Protein AF-A0A5N7W9W3-F1 (afdb_monomer_lite)

Foldseek 3Di:
DDPVVVPPDPVPPDPPPPPPVVVVVVVVVVVVVVVVVVVVVVVVVVVVVVVVVVCVVPDDPPWDWDDPVDPWIWTQDSVVRDIDTHD

Sequence (87 aa):
MEAHELATSSWGKHDAEVDVRALRRYQAILSRIASVGEVLVFVLLVGILAGAVWLFTQTNFENVIFYDGTDMTCVFNGKTGEIINVQ

Secondary structure (DSSP, 8-state):
--GGGGG--TT--------HHHHHHHHHHHHHHHHHHHHHHHHHHHHHHHHHHHHHHH--TT-EEEE-SSSSEEEEETTTTEEEEE-

pLDDT: mean 79.53, std 14.22, range [45.66, 97.19]

Radius of gyration: 34.35 Å; chains: 1; bounding box: 73×28×82 Å

Structure (mmCIF, N/CA/C/O backbone):
data_AF-A0A5N7W9W3-F1
#
_entry.id   AF-A0A5N7W9W3-F1
#
loop_
_atom_site.group_PDB
_atom_site.id
_atom_site.type_symbol
_atom_site.label_atom_id
_atom_site.label_alt_id
_atom_site.label_comp_id
_atom_site.label_asym_id
_atom_site.label_entity_id
_atom_site.label_seq_id
_atom_site.pdbx_PDB_ins_code
_atom_site.Cartn_x
_atom_site.Cartn_y
_atom_site.Cartn_z
_atom_site.occupancy
_atom_site.B_iso_or_equiv
_atom_site.auth_seq_id
_atom_site.auth_comp_id
_atom_site.auth_asym_id
_atom_site.auth_atom_id
_atom_site.pdbx_PDB_model_num
ATOM 1 N N . MET A 1 1 ? 54.774 16.537 -36.418 1.00 48.88 1 MET A N 1
ATOM 2 C CA . MET A 1 1 ? 53.461 16.531 -35.744 1.00 48.88 1 MET A CA 1
ATOM 3 C C . MET A 1 1 ? 52.434 16.211 -36.802 1.00 48.88 1 MET A C 1
ATOM 5 O O . MET A 1 1 ? 52.281 16.983 -37.741 1.00 48.88 1 MET A O 1
ATOM 9 N N . GLU A 1 2 ? 51.890 15.002 -36.742 1.00 45.66 2 GLU A N 1
ATOM 10 C CA . GLU A 1 2 ? 50.993 14.460 -37.759 1.00 45.66 2 GLU A CA 1
ATOM 11 C C . GLU A 1 2 ? 49.612 15.114 -37.644 1.00 45.66 2 GLU A C 1
ATOM 13 O O . GLU A 1 2 ? 49.125 15.375 -36.545 1.00 45.66 2 GLU A O 1
ATOM 18 N N . ALA A 1 3 ? 48.973 15.378 -38.785 1.00 54.72 3 ALA A N 1
ATOM 19 C CA . ALA A 1 3 ? 47.691 16.081 -38.894 1.00 54.72 3 ALA A CA 1
ATOM 20 C C . ALA A 1 3 ? 46.522 15.426 -38.119 1.00 54.72 3 ALA A C 1
ATOM 22 O O . ALA A 1 3 ? 45.456 16.026 -37.998 1.00 54.72 3 ALA A O 1
ATOM 23 N N . HIS A 1 4 ? 46.722 14.226 -37.567 1.00 54.25 4 HIS A N 1
ATOM 24 C CA . HIS A 1 4 ? 45.755 13.506 -36.741 1.00 54.25 4 HIS A CA 1
ATOM 25 C C . HIS A 1 4 ? 45.445 14.178 -35.395 1.00 54.25 4 HIS A C 1
ATOM 27 O O . HIS A 1 4 ? 44.336 14.009 -34.895 1.00 54.25 4 HIS A O 1
ATOM 33 N N . GLU A 1 5 ? 46.359 14.968 -34.820 1.00 55.53 5 GLU A N 1
ATOM 34 C CA . GLU A 1 5 ? 46.108 15.633 -33.527 1.00 55.53 5 GLU A CA 1
ATOM 35 C C . GLU A 1 5 ? 45.288 16.930 -33.645 1.00 55.53 5 GLU A C 1
ATOM 37 O O . GLU A 1 5 ? 44.709 17.385 -32.662 1.00 55.53 5 GLU A O 1
ATOM 42 N N . LEU A 1 6 ? 45.183 17.514 -34.845 1.00 55.47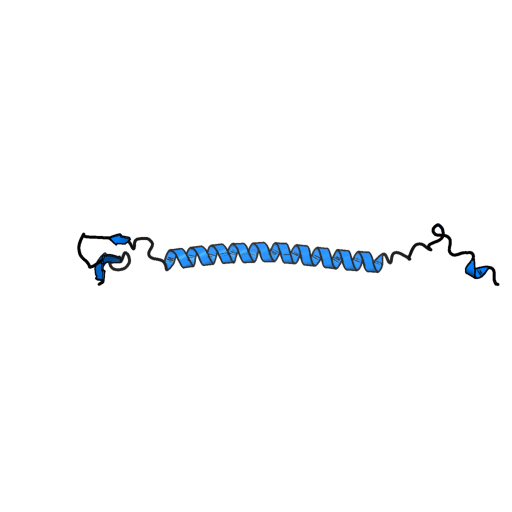 6 LEU A N 1
ATOM 43 C CA . LEU A 1 6 ? 44.497 18.795 -35.085 1.00 55.47 6 LEU A CA 1
ATOM 44 C C . LEU A 1 6 ? 43.000 18.641 -35.412 1.00 55.47 6 LEU A C 1
ATOM 46 O O . LEU A 1 6 ? 42.290 19.638 -35.535 1.00 55.47 6 LEU A O 1
ATOM 50 N N . ALA A 1 7 ? 42.509 17.407 -35.560 1.00 53.56 7 ALA A N 1
ATOM 51 C CA . ALA A 1 7 ? 41.140 17.109 -35.985 1.00 53.56 7 ALA A CA 1
ATOM 52 C C . ALA A 1 7 ? 40.172 16.792 -34.827 1.00 53.56 7 ALA A C 1
ATOM 54 O O . ALA A 1 7 ? 39.064 16.311 -35.057 1.00 53.56 7 ALA A O 1
ATOM 55 N N . THR A 1 8 ? 40.530 17.093 -33.579 1.00 57.34 8 THR A N 1
ATOM 56 C CA . THR A 1 8 ? 39.618 17.048 -32.421 1.00 57.34 8 THR A CA 1
ATOM 57 C C . THR A 1 8 ? 38.793 18.336 -32.333 1.00 57.34 8 THR A C 1
ATOM 59 O O . THR A 1 8 ? 38.803 19.057 -31.339 1.00 57.34 8 THR A O 1
ATOM 62 N N . SER A 1 9 ? 38.054 18.657 -33.400 1.00 56.31 9 SER A N 1
ATOM 63 C CA . SER A 1 9 ? 37.067 19.739 -33.352 1.00 56.31 9 SER A CA 1
ATOM 64 C C . SER A 1 9 ? 35.837 19.286 -32.556 1.00 56.31 9 SER A C 1
ATOM 66 O O . SER A 1 9 ? 35.340 18.174 -32.741 1.00 56.31 9 SER A O 1
ATOM 68 N N . SER A 1 10 ? 35.295 20.157 -31.700 1.00 57.19 10 SER A N 1
ATOM 69 C CA . SER A 1 10 ? 34.040 19.918 -30.962 1.00 57.19 10 SER A CA 1
ATOM 70 C C . SER A 1 10 ? 32.816 19.714 -31.870 1.00 57.19 10 SER A C 1
ATOM 72 O O . SER A 1 10 ? 31.765 19.290 -31.397 1.00 57.19 10 SER A O 1
ATOM 74 N N . TRP A 1 11 ? 32.968 19.997 -33.166 1.00 55.97 11 TRP A N 1
ATOM 75 C CA . TRP A 1 11 ? 31.966 19.868 -34.222 1.0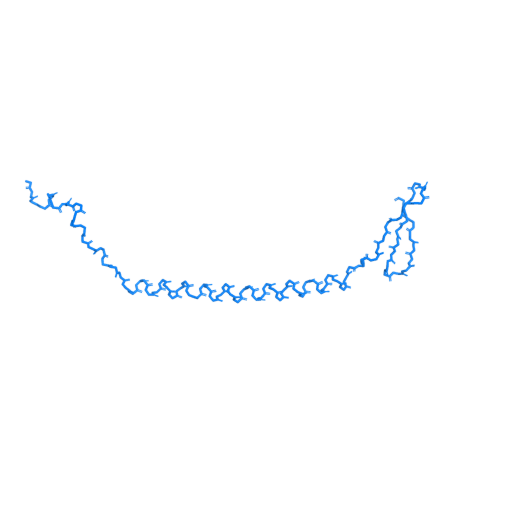0 55.97 11 TRP A CA 1
ATOM 76 C C . TRP A 1 11 ? 32.009 18.515 -34.941 1.00 55.97 11 TRP A C 1
ATOM 78 O O . TRP A 1 11 ? 31.089 18.184 -35.678 1.00 55.97 11 TRP A O 1
ATOM 88 N N . GLY A 1 12 ? 33.073 17.736 -34.729 1.00 50.47 12 GLY A N 1
ATOM 89 C CA . GLY A 1 12 ? 33.306 16.436 -35.352 1.00 50.47 12 GLY A CA 1
ATOM 90 C C . GLY A 1 12 ? 33.303 15.296 -34.344 1.00 50.47 12 GLY A C 1
ATOM 91 O O . GLY A 1 12 ? 34.066 14.343 -34.502 1.00 50.47 12 GLY A O 1
ATOM 92 N N . LYS A 1 13 ? 32.486 15.372 -33.287 1.00 54.81 13 LYS A N 1
ATOM 93 C CA . LYS A 1 13 ? 32.218 14.168 -32.501 1.00 54.81 13 LYS A CA 1
ATOM 94 C C . LYS A 1 13 ? 31.434 13.244 -33.427 1.00 54.81 13 LYS A C 1
ATOM 96 O O . LYS A 1 13 ? 30.307 13.573 -33.779 1.00 54.81 13 LYS A O 1
ATOM 101 N N . HIS A 1 14 ? 32.057 12.152 -33.879 1.00 53.53 14 HIS A N 1
ATOM 102 C CA . HIS A 1 14 ? 31.333 11.064 -34.536 1.00 53.53 14 HIS A CA 1
ATOM 103 C C . HIS A 1 14 ? 30.095 10.802 -33.681 1.00 53.53 14 HIS A C 1
ATOM 105 O O . HIS A 1 14 ? 30.254 10.626 -32.466 1.00 53.53 14 HIS A O 1
ATOM 111 N N . ASP A 1 15 ? 28.899 10.880 -34.276 1.00 58.19 15 ASP A N 1
ATOM 112 C CA . ASP A 1 15 ? 27.673 10.498 -33.584 1.00 58.19 15 ASP A CA 1
ATOM 113 C C . ASP A 1 15 ? 27.973 9.146 -32.957 1.00 58.19 15 ASP A C 1
ATOM 115 O O . ASP A 1 15 ? 28.298 8.191 -33.665 1.00 58.19 15 ASP A O 1
ATOM 119 N N . ALA A 1 16 ? 28.014 9.097 -31.623 1.00 61.94 16 ALA A N 1
ATOM 120 C CA . ALA A 1 16 ? 28.213 7.842 -30.929 1.00 61.94 16 ALA A CA 1
ATOM 121 C C . ALA A 1 16 ? 27.083 6.959 -31.434 1.00 61.94 16 ALA A C 1
ATOM 123 O O . ALA A 1 16 ? 25.933 7.306 -31.168 1.00 61.94 16 ALA A O 1
ATOM 124 N N . GLU A 1 17 ? 27.402 5.939 -32.242 1.00 59.88 17 GLU A N 1
ATOM 125 C CA . GLU A 1 17 ? 26.410 5.105 -32.913 1.00 59.88 17 GLU A CA 1
ATOM 126 C C . GLU A 1 17 ? 25.371 4.711 -31.871 1.00 59.88 17 GLU A C 1
ATOM 128 O O . GLU A 1 17 ? 25.644 3.931 -30.954 1.00 59.88 17 GLU A O 1
ATOM 133 N N . VAL A 1 18 ? 24.203 5.355 -31.935 1.00 64.75 18 VAL A N 1
ATOM 134 C CA . VAL A 1 18 ? 23.165 5.140 -30.941 1.00 64.75 18 VAL A CA 1
ATOM 135 C C . VAL A 1 18 ? 22.648 3.755 -31.245 1.00 64.75 18 VAL A C 1
ATOM 137 O O . VAL A 1 18 ? 21.897 3.562 -32.203 1.00 64.75 18 VAL A O 1
ATOM 140 N N . ASP A 1 19 ? 23.101 2.775 -30.466 1.00 75.50 19 ASP A N 1
ATOM 141 C CA . ASP A 1 19 ? 22.701 1.396 -30.663 1.00 75.50 19 ASP A CA 1
ATOM 142 C C . ASP A 1 19 ? 21.195 1.285 -30.393 1.00 75.50 19 ASP A C 1
ATOM 144 O O . ASP A 1 19 ? 20.711 1.154 -29.263 1.00 75.50 19 ASP A O 1
ATOM 148 N N . VAL A 1 20 ? 20.427 1.347 -31.478 1.00 82.56 20 VAL A N 1
ATOM 149 C CA . VAL A 1 20 ? 18.970 1.236 -31.490 1.00 82.56 20 VAL A CA 1
ATOM 150 C C . VAL A 1 20 ? 18.498 -0.072 -30.855 1.00 82.56 20 VAL A C 1
ATOM 152 O O . VAL A 1 20 ? 17.372 -0.139 -30.356 1.00 82.56 20 VAL A O 1
ATOM 155 N N . ARG A 1 21 ? 19.339 -1.119 -30.822 1.00 81.69 21 ARG A N 1
ATOM 156 C CA . ARG A 1 21 ? 19.022 -2.376 -30.133 1.00 81.69 21 ARG A CA 1
ATOM 157 C C . ARG A 1 21 ? 19.145 -2.219 -28.624 1.00 81.69 21 ARG A C 1
ATOM 159 O O . ARG A 1 21 ? 18.273 -2.715 -27.908 1.00 81.69 21 ARG A O 1
ATOM 166 N N . ALA A 1 22 ? 20.175 -1.524 -28.145 1.00 81.81 22 ALA A N 1
ATOM 167 C CA . ALA A 1 22 ? 20.333 -1.211 -26.728 1.00 81.81 22 ALA A CA 1
ATOM 168 C C . ALA A 1 22 ? 19.165 -0.349 -26.223 1.00 81.81 22 ALA A C 1
ATOM 170 O O . ALA A 1 22 ? 18.562 -0.674 -25.198 1.00 81.81 22 ALA A O 1
ATOM 171 N N . LEU A 1 23 ? 18.755 0.663 -26.997 1.00 85.50 23 LEU A N 1
ATOM 172 C CA . LEU A 1 23 ? 17.619 1.521 -26.653 1.00 85.50 23 LEU A CA 1
ATOM 173 C C . LEU A 1 23 ? 16.296 0.740 -26.569 1.00 85.50 23 LEU A C 1
ATOM 175 O O . LEU A 1 23 ? 15.568 0.868 -25.585 1.00 85.50 23 LEU A O 1
ATOM 179 N N . ARG A 1 24 ? 16.000 -0.127 -27.549 1.00 88.75 24 ARG A N 1
ATOM 180 C CA . ARG A 1 24 ? 14.788 -0.971 -27.520 1.00 88.75 24 ARG A CA 1
ATOM 181 C C . ARG A 1 24 ? 14.769 -1.923 -26.327 1.00 88.75 24 ARG A C 1
ATOM 183 O O . ARG A 1 24 ? 13.722 -2.117 -25.717 1.00 88.75 24 ARG A O 1
ATOM 190 N N . ARG A 1 25 ? 15.915 -2.521 -25.982 1.00 88.94 25 ARG A N 1
ATOM 191 C CA . ARG A 1 25 ? 16.028 -3.399 -24.804 1.00 88.94 25 ARG A CA 1
ATOM 192 C C . ARG A 1 25 ? 15.766 -2.627 -23.518 1.00 88.94 25 ARG A C 1
ATOM 194 O O . ARG A 1 25 ? 15.030 -3.112 -22.665 1.00 88.94 25 ARG A O 1
ATOM 201 N N . TYR A 1 26 ? 16.315 -1.423 -23.405 1.00 88.50 26 TYR A N 1
ATOM 202 C CA . TYR A 1 26 ? 16.103 -0.566 -22.246 1.00 88.50 26 TYR A CA 1
ATOM 203 C C . TYR A 1 26 ? 14.634 -0.145 -22.098 1.00 88.50 26 TYR A C 1
ATOM 205 O O . TYR A 1 26 ? 14.055 -0.294 -21.025 1.00 88.50 26 TYR A O 1
ATOM 213 N N . GLN A 1 27 ? 13.988 0.271 -23.189 1.00 89.94 27 GLN A N 1
ATOM 214 C CA . GLN A 1 27 ? 12.554 0.582 -23.197 1.00 89.94 27 GLN A CA 1
ATOM 215 C C . GLN A 1 27 ? 11.693 -0.632 -22.819 1.00 89.94 27 GLN A C 1
ATOM 217 O O . GLN A 1 27 ? 10.749 -0.500 -22.042 1.00 89.94 27 GLN A O 1
ATOM 222 N N . ALA A 1 28 ? 12.041 -1.830 -23.300 1.00 90.44 28 ALA A N 1
ATOM 223 C CA . ALA A 1 28 ? 11.347 -3.056 -22.916 1.00 90.44 28 ALA A CA 1
ATOM 224 C C . ALA A 1 28 ? 11.483 -3.345 -21.410 1.00 90.44 28 ALA A C 1
ATOM 226 O O . ALA A 1 28 ? 10.504 -3.724 -20.770 1.00 90.44 28 ALA A O 1
ATOM 227 N N . ILE A 1 29 ? 12.661 -3.122 -20.820 1.00 92.19 29 ILE A N 1
ATOM 228 C CA . ILE A 1 29 ? 12.869 -3.264 -19.371 1.00 92.19 29 ILE A CA 1
ATOM 229 C C . ILE A 1 29 ? 12.011 -2.255 -18.604 1.00 92.19 29 ILE A C 1
ATOM 231 O O . ILE A 1 29 ? 11.282 -2.653 -17.699 1.00 92.19 29 ILE A O 1
ATOM 235 N N . LEU A 1 30 ? 12.033 -0.979 -19.000 1.00 91.25 30 LEU A N 1
ATOM 236 C CA . LEU A 1 30 ? 11.219 0.060 -18.366 1.00 91.25 30 LEU A CA 1
ATOM 237 C C . LEU A 1 30 ? 9.725 -0.268 -18.424 1.00 91.25 30 LEU A C 1
ATOM 239 O O . LEU A 1 30 ? 9.038 -0.154 -17.414 1.00 91.25 30 LEU A O 1
ATOM 243 N N . SER A 1 31 ? 9.235 -0.749 -19.569 1.00 91.69 31 SER A N 1
ATOM 244 C CA . SER A 1 31 ? 7.828 -1.140 -19.715 1.00 91.69 31 SER A CA 1
ATOM 245 C C . SER A 1 31 ? 7.430 -2.286 -18.778 1.00 91.69 31 SER A C 1
ATOM 247 O O . SER A 1 31 ? 6.333 -2.283 -18.227 1.00 91.69 31 SER A O 1
ATOM 249 N N . ARG A 1 32 ? 8.337 -3.244 -18.538 1.00 92.25 32 ARG A N 1
ATOM 250 C CA . ARG A 1 32 ? 8.106 -4.354 -17.603 1.00 92.25 32 ARG A CA 1
ATOM 251 C C . ARG A 1 32 ? 8.144 -3.896 -16.150 1.00 92.25 32 ARG A C 1
ATOM 253 O O . ARG A 1 32 ? 7.368 -4.385 -15.344 1.00 92.25 32 ARG A O 1
ATOM 260 N N . ILE A 1 33 ? 9.036 -2.970 -15.804 1.00 91.75 33 ILE A N 1
ATOM 261 C CA . ILE A 1 33 ? 9.081 -2.397 -14.452 1.00 91.75 33 ILE A CA 1
ATOM 262 C C . ILE A 1 33 ? 7.796 -1.611 -14.179 1.00 91.75 33 ILE A C 1
ATOM 264 O O . ILE A 1 33 ? 7.225 -1.744 -13.101 1.00 91.75 33 ILE A O 1
ATOM 268 N N . ALA A 1 34 ? 7.315 -0.847 -15.162 1.00 91.44 34 ALA A N 1
ATOM 269 C CA . ALA A 1 34 ? 6.061 -0.113 -15.051 1.00 91.44 34 ALA A CA 1
ATOM 270 C C . ALA A 1 34 ? 4.870 -1.054 -14.805 1.00 91.44 34 ALA A C 1
ATOM 272 O O . ALA A 1 34 ? 4.123 -0.844 -13.853 1.00 91.44 34 ALA A O 1
ATOM 273 N N . SER A 1 35 ? 4.743 -2.138 -15.579 1.00 91.81 35 SER A N 1
ATOM 274 C CA . SER A 1 35 ? 3.650 -3.099 -15.386 1.00 91.81 35 SER A CA 1
ATOM 275 C C . SER A 1 35 ? 3.742 -3.857 -14.058 1.00 91.81 35 SER A C 1
ATOM 277 O O . SER A 1 35 ? 2.725 -4.088 -13.408 1.00 91.81 35 SER A O 1
ATOM 279 N N . VAL A 1 36 ? 4.950 -4.199 -13.598 1.00 93.50 36 VAL A N 1
ATOM 280 C CA . VAL A 1 36 ? 5.152 -4.762 -12.252 1.00 93.50 36 VAL A CA 1
ATOM 281 C C . VAL A 1 36 ? 4.730 -3.761 -11.176 1.00 93.50 36 VAL A C 1
ATOM 283 O O . VAL A 1 36 ? 4.082 -4.152 -10.208 1.00 93.50 36 VAL A O 1
ATOM 286 N N . GLY A 1 37 ? 5.050 -2.477 -11.351 1.00 89.44 37 GLY A N 1
ATOM 287 C CA . GLY A 1 37 ? 4.621 -1.405 -10.455 1.00 89.44 37 GLY A CA 1
ATOM 288 C C . GLY A 1 37 ? 3.100 -1.299 -10.358 1.00 89.44 37 GLY A C 1
ATOM 289 O O . GLY A 1 37 ? 2.565 -1.259 -9.253 1.00 89.44 37 GLY A O 1
ATOM 290 N N . GLU A 1 38 ? 2.395 -1.334 -11.489 1.00 93.19 38 GLU A N 1
ATOM 291 C CA . GLU A 1 38 ? 0.926 -1.327 -11.517 1.00 93.19 38 GLU A CA 1
ATOM 292 C C . GLU A 1 38 ? 0.337 -2.520 -10.757 1.00 93.19 38 GLU A C 1
ATOM 294 O O . GLU A 1 38 ? -0.529 -2.347 -9.898 1.00 93.19 38 GLU A O 1
ATOM 299 N N . VAL A 1 39 ? 0.847 -3.729 -11.005 1.00 94.94 39 VAL A N 1
ATOM 300 C CA . VAL A 1 39 ? 0.394 -4.938 -10.300 1.00 94.94 39 VAL A CA 1
ATOM 301 C C . VAL A 1 39 ? 0.654 -4.832 -8.796 1.00 94.94 39 VAL A C 1
ATOM 303 O O . VAL A 1 39 ? -0.223 -5.162 -7.998 1.00 94.94 39 VAL A O 1
ATOM 306 N N . LEU A 1 40 ? 1.827 -4.335 -8.393 1.00 95.38 40 LEU A N 1
ATOM 307 C CA . LEU A 1 40 ? 2.168 -4.147 -6.982 1.00 95.38 40 LEU A CA 1
ATOM 308 C C . LEU A 1 40 ? 1.207 -3.190 -6.276 1.00 95.38 40 LEU A C 1
ATOM 310 O O . LEU A 1 40 ? 0.843 -3.457 -5.134 1.00 95.38 40 LEU A O 1
ATOM 314 N N . VAL A 1 41 ? 0.759 -2.121 -6.941 1.00 95.62 41 VAL A N 1
ATOM 315 C CA . VAL A 1 41 ? -0.226 -1.184 -6.376 1.00 95.62 41 VAL A CA 1
ATOM 316 C C . VAL A 1 41 ? -1.544 -1.894 -6.078 1.00 95.62 41 VAL A C 1
ATOM 318 O O . VAL A 1 41 ? -2.084 -1.735 -4.983 1.00 95.62 41 VAL A O 1
ATOM 321 N N . PHE A 1 42 ? -2.041 -2.720 -7.001 1.00 95.62 42 PHE A N 1
ATOM 322 C CA . PHE A 1 42 ? -3.269 -3.484 -6.767 1.00 95.62 42 PHE A CA 1
ATOM 323 C C . PHE A 1 42 ? -3.116 -4.483 -5.620 1.00 95.62 42 PHE A C 1
ATOM 325 O O . PHE A 1 42 ? -4.000 -4.581 -4.769 1.00 95.62 42 PHE A O 1
ATOM 332 N N . VAL A 1 43 ? -1.983 -5.186 -5.551 1.00 96.31 43 VAL A N 1
ATOM 333 C CA . VAL A 1 43 ? -1.693 -6.121 -4.455 1.00 96.31 43 VAL A CA 1
ATOM 334 C C . VAL A 1 43 ? -1.640 -5.393 -3.109 1.00 96.31 43 VAL A C 1
ATOM 336 O O . VAL A 1 43 ? -2.252 -5.849 -2.143 1.00 96.31 43 VAL A O 1
ATOM 339 N N . LEU A 1 44 ? -0.966 -4.241 -3.044 1.00 96.62 44 LEU A N 1
ATOM 340 C CA . LEU A 1 44 ? -0.903 -3.408 -1.840 1.00 96.62 44 LEU A CA 1
ATOM 341 C C . LEU A 1 44 ? -2.287 -2.931 -1.410 1.00 96.62 44 LEU A C 1
ATOM 343 O O . LEU A 1 44 ? -2.617 -3.011 -0.231 1.00 96.62 44 LEU A O 1
ATOM 347 N N . LEU A 1 45 ? -3.109 -2.477 -2.355 1.00 97.19 45 LEU A N 1
ATOM 348 C CA . LEU A 1 45 ? -4.459 -2.002 -2.073 1.00 97.19 45 LEU A CA 1
ATOM 349 C C . LEU A 1 45 ? -5.332 -3.115 -1.484 1.00 97.19 45 LEU A C 1
ATOM 351 O O . LEU A 1 45 ? -5.977 -2.910 -0.458 1.00 97.19 45 LEU A O 1
ATOM 355 N N . VAL A 1 46 ? -5.301 -4.312 -2.076 1.00 97.06 46 VAL A N 1
ATOM 356 C CA . VAL A 1 46 ? -6.013 -5.481 -1.535 1.00 97.06 46 VAL A CA 1
ATOM 357 C C . VAL A 1 46 ? -5.490 -5.845 -0.142 1.00 97.06 46 VAL A C 1
ATOM 359 O O . VAL A 1 46 ? -6.286 -6.112 0.757 1.00 97.06 46 VAL A O 1
ATOM 362 N N . GLY A 1 47 ? -4.172 -5.798 0.068 1.00 97.06 47 GLY A N 1
ATOM 363 C CA . GLY A 1 47 ? -3.554 -6.045 1.371 1.00 97.06 47 GLY A CA 1
ATOM 364 C C . GLY A 1 47 ? -3.993 -5.045 2.444 1.00 97.06 47 GLY A C 1
ATOM 365 O O . GLY A 1 47 ? -4.330 -5.451 3.554 1.00 97.06 47 GLY A O 1
ATOM 366 N N . ILE A 1 48 ? -4.057 -3.753 2.109 1.00 96.94 48 ILE A N 1
ATOM 367 C CA . ILE A 1 48 ? -4.535 -2.697 3.013 1.00 96.94 48 ILE A CA 1
ATOM 368 C C . ILE A 1 48 ? -6.001 -2.929 3.378 1.00 96.94 48 ILE A C 1
ATOM 370 O O . ILE A 1 48 ? -6.350 -2.854 4.554 1.00 96.94 48 ILE A O 1
ATOM 374 N N . LEU A 1 49 ? -6.856 -3.247 2.402 1.00 96.56 49 LEU A N 1
ATOM 375 C CA . LEU A 1 49 ? -8.272 -3.520 2.656 1.00 96.56 49 LEU A CA 1
ATOM 376 C C . LEU A 1 49 ? -8.461 -4.742 3.561 1.00 96.56 49 LEU A C 1
ATOM 378 O O . LEU A 1 49 ? -9.210 -4.675 4.533 1.00 96.56 49 LEU A O 1
ATOM 382 N N . ALA A 1 50 ? -7.750 -5.838 3.286 1.00 94.56 50 ALA A N 1
ATOM 383 C CA . ALA A 1 50 ? -7.794 -7.034 4.122 1.00 94.56 50 ALA A CA 1
ATOM 384 C C . ALA A 1 50 ? -7.283 -6.755 5.546 1.00 94.56 50 ALA A C 1
ATOM 386 O O . ALA A 1 50 ? -7.905 -7.177 6.519 1.00 94.56 50 ALA A O 1
ATOM 387 N N . GLY A 1 51 ? -6.190 -5.996 5.674 1.00 95.06 51 GLY A N 1
ATOM 388 C CA . GLY A 1 51 ? -5.648 -5.567 6.961 1.00 95.06 51 GLY A CA 1
ATOM 389 C C . GLY A 1 51 ? -6.612 -4.673 7.741 1.00 95.06 51 GLY A C 1
ATOM 390 O O . GLY A 1 51 ? -6.772 -4.858 8.944 1.00 95.06 51 GLY A O 1
ATOM 391 N N . ALA A 1 52 ? -7.308 -3.757 7.064 1.00 91.81 52 ALA A N 1
ATOM 392 C CA . ALA A 1 52 ? -8.331 -2.918 7.679 1.00 91.81 52 ALA A CA 1
ATOM 393 C C . ALA A 1 52 ? -9.498 -3.761 8.206 1.00 91.81 52 ALA A C 1
ATOM 395 O O . ALA A 1 52 ? -9.860 -3.621 9.370 1.00 91.81 52 ALA A O 1
ATOM 396 N N . VAL A 1 53 ? -10.041 -4.677 7.395 1.00 91.19 53 VAL A N 1
ATOM 397 C CA . VAL A 1 53 ? -11.115 -5.595 7.822 1.00 91.19 53 VAL A CA 1
ATOM 398 C C . VAL A 1 53 ? -10.672 -6.430 9.021 1.00 91.19 53 VAL A C 1
ATOM 400 O O . VAL A 1 53 ? -11.397 -6.522 10.009 1.00 91.19 53 VAL A O 1
ATOM 403 N N . TRP A 1 54 ? -9.465 -6.995 8.967 1.00 91.56 54 TRP A N 1
ATOM 404 C CA . TRP A 1 54 ? -8.898 -7.745 10.082 1.00 91.56 54 TRP A CA 1
ATOM 405 C C . TRP A 1 54 ? -8.839 -6.903 11.358 1.00 91.56 54 TRP A C 1
ATOM 407 O O . TRP A 1 54 ? -9.312 -7.341 12.408 1.00 91.56 54 TRP A O 1
ATOM 417 N N . LEU A 1 55 ? -8.317 -5.678 11.261 1.00 88.19 55 LEU A N 1
ATOM 418 C CA . LEU A 1 55 ? -8.219 -4.762 12.389 1.00 88.19 55 LEU A CA 1
ATOM 419 C C . LEU A 1 55 ? -9.608 -4.465 12.956 1.00 88.19 55 LEU A C 1
ATOM 421 O O . LEU A 1 55 ? -9.814 -4.693 14.141 1.00 88.19 55 LEU A O 1
ATOM 425 N N . PHE A 1 56 ? -10.583 -4.125 12.107 1.00 84.06 56 PHE A N 1
ATOM 426 C CA . PHE A 1 56 ? -11.971 -3.901 12.519 1.00 84.06 56 PHE A CA 1
ATOM 427 C C . PHE A 1 56 ? -12.581 -5.076 13.293 1.00 84.06 56 PHE A C 1
ATOM 429 O O . PHE A 1 56 ? -13.329 -4.851 14.238 1.00 84.06 56 PHE A O 1
ATOM 436 N N . THR A 1 57 ? -12.268 -6.320 12.919 1.00 82.06 57 THR A N 1
ATOM 437 C CA . THR A 1 57 ? -12.795 -7.506 13.618 1.00 82.06 57 THR A CA 1
ATOM 438 C C . THR A 1 57 ? -12.096 -7.819 14.942 1.00 82.06 57 THR A C 1
ATOM 440 O O . THR A 1 57 ? -12.678 -8.489 15.791 1.00 82.06 57 THR A O 1
ATOM 443 N N . GLN A 1 58 ? -10.851 -7.374 15.126 1.00 77.69 58 GLN A N 1
ATOM 444 C CA . GLN A 1 58 ? -10.045 -7.705 16.307 1.00 77.69 58 GLN A CA 1
ATOM 445 C C . GLN A 1 58 ? -10.029 -6.584 17.352 1.00 77.69 58 GLN A C 1
ATOM 447 O O . GLN A 1 58 ? -9.880 -6.855 18.546 1.00 77.69 58 GLN A O 1
ATOM 452 N N . THR A 1 59 ? -10.172 -5.326 16.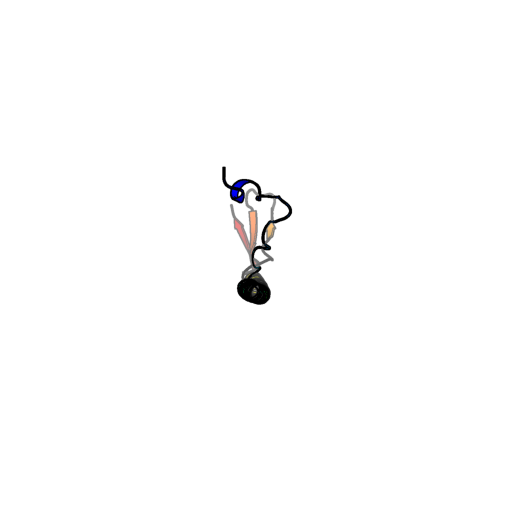935 1.00 76.69 59 THR A N 1
ATOM 453 C CA . THR A 1 59 ? -10.143 -4.180 17.845 1.00 76.69 59 THR A CA 1
ATOM 454 C C . THR A 1 59 ? -11.528 -3.878 18.404 1.00 76.69 59 THR A C 1
ATOM 456 O O . THR A 1 59 ? -12.466 -3.617 17.657 1.00 76.69 59 THR A O 1
ATOM 459 N N . ASN A 1 60 ? -11.642 -3.842 19.734 1.00 70.69 60 ASN A N 1
ATOM 460 C CA . ASN A 1 60 ? -12.848 -3.378 20.421 1.00 70.69 60 ASN A CA 1
ATOM 461 C C . ASN A 1 60 ? -12.799 -1.850 20.532 1.00 70.69 60 ASN A C 1
ATOM 463 O O . ASN A 1 60 ? -12.180 -1.312 21.448 1.00 70.69 60 ASN A O 1
ATOM 467 N N . PHE A 1 61 ? -13.430 -1.158 19.583 1.00 72.62 61 PHE A N 1
ATOM 468 C CA . PHE A 1 61 ? -13.480 0.312 19.553 1.00 72.62 61 PHE A CA 1
ATOM 469 C C . PHE A 1 61 ? -14.330 0.923 20.672 1.00 72.62 61 PHE A C 1
ATOM 471 O O . PHE A 1 61 ? -14.252 2.123 20.911 1.00 72.62 61 PHE A O 1
ATOM 478 N N . GLU A 1 62 ? -15.136 0.110 21.351 1.00 69.38 62 GLU A N 1
ATOM 479 C CA . GLU A 1 62 ? -16.023 0.547 22.429 1.00 69.38 62 GLU A CA 1
ATOM 480 C C . GLU A 1 62 ? -15.326 0.658 23.789 1.00 69.38 62 GLU A C 1
ATOM 482 O O . GLU A 1 62 ? -15.949 1.099 24.748 1.00 69.38 62 GLU A O 1
ATOM 487 N N . ASN A 1 63 ? -14.048 0.282 23.906 1.00 78.12 63 ASN A N 1
ATOM 488 C CA . ASN A 1 63 ? -13.340 0.422 25.175 1.00 78.12 63 ASN A CA 1
ATOM 489 C C . ASN A 1 63 ? -13.135 1.903 25.517 1.00 78.12 63 ASN A C 1
ATOM 491 O O 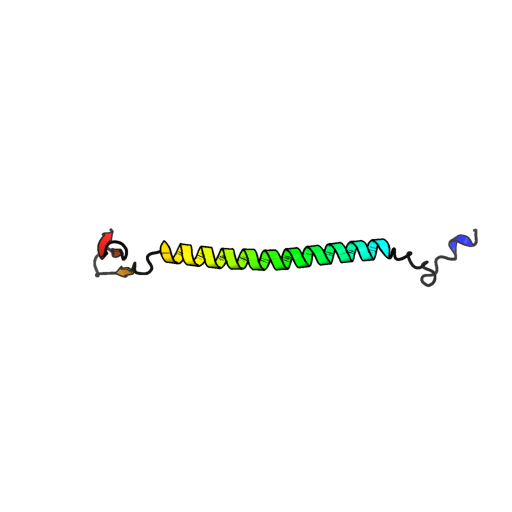. ASN A 1 63 ? -12.469 2.635 24.785 1.00 78.12 63 ASN A O 1
ATOM 495 N N . VAL A 1 64 ? -13.671 2.327 26.663 1.00 77.44 64 VAL A N 1
ATOM 496 C CA . VAL A 1 64 ? -13.586 3.705 27.161 1.00 77.44 64 VAL A CA 1
ATOM 497 C C . VAL A 1 64 ? -13.012 3.700 28.575 1.00 77.44 64 VAL A C 1
ATOM 499 O O . VAL A 1 64 ? -13.364 2.852 29.399 1.00 77.44 64 VAL A O 1
ATOM 502 N N . ILE A 1 65 ? -12.112 4.650 28.839 1.00 80.50 65 ILE A N 1
ATOM 503 C CA . ILE A 1 65 ? -11.541 4.903 30.163 1.00 80.50 65 ILE A CA 1
ATOM 504 C C . ILE A 1 65 ? -12.357 6.017 30.812 1.00 80.50 65 ILE A C 1
ATOM 506 O O . ILE A 1 65 ? -12.441 7.124 30.278 1.00 80.50 65 ILE A O 1
ATOM 510 N N . PHE A 1 66 ? -12.947 5.721 31.963 1.00 80.44 66 PHE A N 1
ATOM 511 C CA . PHE A 1 66 ? -13.739 6.655 32.749 1.00 80.44 66 PHE A CA 1
ATOM 512 C C . PHE A 1 66 ? -12.990 7.034 34.024 1.00 80.44 66 PHE A C 1
ATOM 514 O O . PHE A 1 66 ? -12.442 6.178 34.723 1.00 80.44 66 PHE A O 1
ATOM 521 N N . TYR A 1 67 ? -12.996 8.329 34.331 1.00 78.12 67 TYR A N 1
ATOM 522 C CA . TYR A 1 67 ? -12.515 8.850 35.603 1.00 78.12 67 TYR A CA 1
ATOM 523 C C . TYR A 1 67 ? -13.711 9.126 36.519 1.00 78.12 67 TYR A C 1
ATOM 525 O O . TYR A 1 67 ? -14.553 9.961 36.193 1.00 78.12 67 TYR A O 1
ATOM 533 N N . ASP A 1 68 ? -13.774 8.423 37.649 1.00 78.62 68 ASP A N 1
ATOM 534 C CA . ASP A 1 68 ? -14.866 8.490 38.639 1.00 78.62 68 ASP A CA 1
ATOM 535 C C . ASP A 1 68 ? -14.511 9.374 39.858 1.00 78.62 68 ASP A C 1
ATOM 537 O O . ASP A 1 68 ? -15.127 9.323 40.916 1.00 78.62 68 ASP A O 1
ATOM 541 N N . GLY A 1 69 ? -13.456 10.190 39.773 1.00 77.75 69 GLY A N 1
ATOM 542 C CA . GLY A 1 69 ? -13.044 11.029 40.908 1.00 77.75 69 GLY A CA 1
ATOM 543 C C . GLY A 1 69 ? -12.365 10.273 42.057 1.00 77.75 69 GLY A C 1
ATOM 544 O O . GLY A 1 69 ? -12.042 10.890 43.070 1.00 77.75 69 GLY A O 1
ATOM 545 N N . THR A 1 70 ? -12.121 8.971 41.901 1.00 80.12 70 THR A N 1
ATOM 546 C CA . THR A 1 70 ? -11.271 8.162 42.786 1.00 80.12 70 THR A CA 1
ATOM 547 C C . THR A 1 70 ? -9.863 8.010 42.211 1.00 80.12 70 THR A C 1
ATOM 549 O O . THR A 1 70 ? -9.668 8.199 41.013 1.00 80.12 70 THR A O 1
ATOM 552 N N . ASP A 1 71 ? -8.903 7.570 43.029 1.00 79.50 71 ASP A N 1
ATOM 553 C CA . ASP A 1 71 ? -7.541 7.235 42.570 1.00 79.50 71 ASP A CA 1
ATOM 554 C C . ASP A 1 71 ? -7.498 6.028 41.604 1.00 79.50 71 ASP A C 1
ATOM 556 O O . ASP A 1 71 ? -6.460 5.743 41.019 1.00 79.50 71 ASP A O 1
ATOM 560 N N . MET A 1 72 ? -8.621 5.321 41.424 1.00 77.31 72 MET A N 1
ATOM 561 C CA . MET A 1 72 ? -8.781 4.194 40.501 1.00 77.31 72 MET A CA 1
ATOM 562 C C . MET A 1 72 ? -9.402 4.668 39.180 1.00 77.31 72 MET A C 1
ATOM 564 O O . MET A 1 72 ? -10.270 5.545 39.168 1.00 77.31 72 MET A O 1
ATOM 568 N N . THR A 1 73 ? -9.024 4.035 38.069 1.00 81.06 73 THR A N 1
ATOM 569 C CA . THR A 1 73 ? -9.664 4.254 36.762 1.00 81.06 73 THR A CA 1
ATOM 570 C C . THR A 1 73 ? -10.598 3.102 36.414 1.00 81.06 73 THR A C 1
ATOM 572 O O . THR A 1 73 ? -10.290 1.933 36.649 1.00 81.06 73 THR A O 1
ATOM 575 N N . CYS A 1 74 ? -11.755 3.424 35.840 1.00 83.69 74 CYS A N 1
ATOM 576 C CA . CYS A 1 74 ? -12.712 2.427 35.378 1.00 83.69 74 CYS A CA 1
ATOM 577 C C . CYS A 1 74 ? -12.508 2.214 33.879 1.00 83.69 74 CYS A C 1
ATOM 579 O O . CYS A 1 74 ? -12.597 3.159 33.095 1.00 83.69 74 CYS A O 1
ATOM 581 N N . VAL A 1 75 ? -12.256 0.976 33.464 1.00 85.56 75 VAL A N 1
ATOM 582 C CA . VAL A 1 75 ? -12.157 0.611 32.048 1.00 85.56 75 VAL A CA 1
ATOM 583 C C . VAL A 1 75 ? -13.386 -0.201 31.678 1.00 85.56 75 VAL A C 1
ATOM 585 O O . VAL A 1 75 ? -13.605 -1.288 32.211 1.00 85.56 75 VAL A O 1
ATOM 588 N N . PHE A 1 76 ? -14.190 0.318 30.752 1.00 83.69 76 PHE A N 1
ATOM 589 C CA . PHE A 1 76 ? -15.242 -0.476 30.127 1.00 83.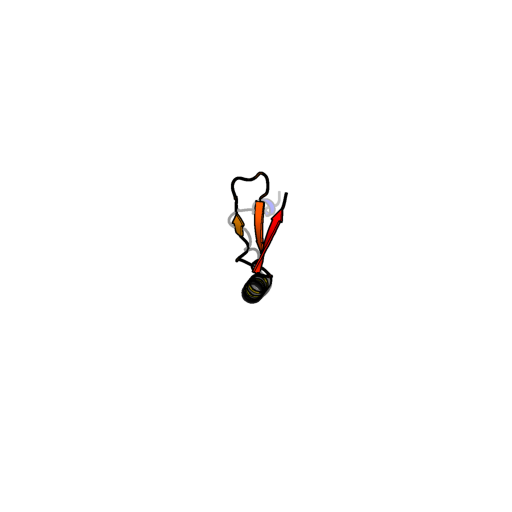69 76 PHE A CA 1
ATOM 590 C C . PHE A 1 76 ? -14.631 -1.366 29.051 1.00 83.69 76 PHE A C 1
ATOM 592 O O . PHE A 1 76 ? -13.924 -0.886 28.162 1.00 83.69 76 PHE A O 1
ATOM 599 N N . ASN A 1 77 ? -14.901 -2.666 29.141 1.00 81.88 77 ASN A N 1
ATOM 600 C 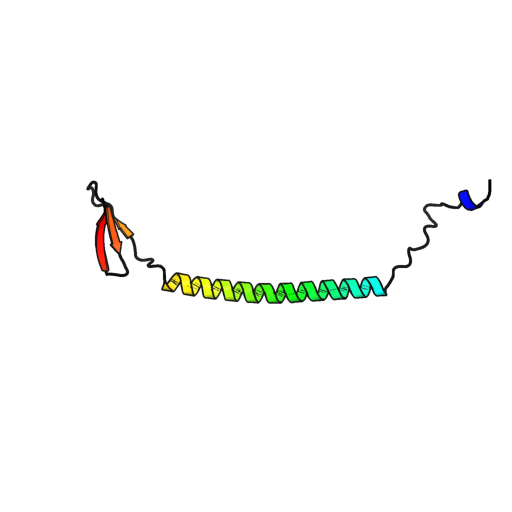CA . ASN A 1 77 ? -14.506 -3.636 28.136 1.00 81.88 77 ASN A CA 1
ATOM 601 C C . ASN A 1 77 ? -15.706 -3.962 27.240 1.00 81.88 77 ASN A C 1
ATOM 603 O O . ASN A 1 77 ? -16.552 -4.780 27.600 1.00 81.88 77 ASN A O 1
ATOM 607 N N . GLY A 1 78 ? -15.751 -3.373 26.044 1.00 75.25 78 GLY A N 1
ATOM 608 C CA . GLY A 1 78 ? -16.821 -3.587 25.063 1.00 75.25 78 GLY A CA 1
ATOM 609 C C . GLY A 1 78 ? -16.946 -5.034 24.575 1.00 75.25 78 GLY A C 1
ATOM 610 O O . GLY A 1 78 ? -17.973 -5.418 24.030 1.00 75.25 78 GLY A O 1
ATOM 611 N N . LYS A 1 79 ? -15.936 -5.881 24.820 1.00 81.19 79 LYS A N 1
ATOM 612 C CA . LYS A 1 79 ? -15.991 -7.308 24.479 1.00 81.19 79 LYS A CA 1
ATOM 613 C C . LYS A 1 79 ? -16.777 -8.139 25.493 1.00 81.19 79 LYS A C 1
ATOM 615 O O . LYS A 1 79 ? -17.410 -9.119 25.111 1.00 81.19 79 LYS A O 1
ATOM 620 N N . THR A 1 80 ? -16.677 -7.802 26.779 1.00 82.19 80 THR A N 1
ATOM 621 C CA . THR A 1 80 ? -17.336 -8.540 27.874 1.00 82.19 80 THR A CA 1
ATOM 622 C C . THR A 1 80 ? -18.569 -7.817 28.408 1.00 82.19 80 THR A C 1
ATOM 624 O O . THR A 1 80 ? -19.388 -8.438 29.074 1.00 82.19 80 THR A O 1
ATOM 627 N N . GLY A 1 81 ? -18.724 -6.524 28.105 1.00 81.06 81 GLY A N 1
ATOM 628 C CA . GLY A 1 81 ? -19.768 -5.672 28.672 1.00 81.06 81 GLY A CA 1
ATOM 629 C C . GLY A 1 81 ? -19.538 -5.339 30.149 1.00 81.06 81 GLY A C 1
ATOM 630 O O . GLY A 1 81 ? -20.436 -4.821 30.808 1.00 81.06 81 GLY A O 1
ATOM 631 N N . GLU A 1 82 ? -18.352 -5.642 30.677 1.00 84.81 82 GLU A N 1
ATOM 632 C CA . GLU A 1 82 ? -18.010 -5.445 32.083 1.00 84.81 82 GLU A CA 1
ATOM 633 C C . GLU A 1 82 ? -17.185 -4.169 32.271 1.00 84.81 82 GLU A C 1
ATOM 635 O O . GLU A 1 82 ? -16.363 -3.795 31.428 1.00 84.81 82 GLU A O 1
ATOM 640 N N . ILE A 1 83 ? -17.391 -3.514 33.413 1.00 84.44 83 ILE A N 1
ATOM 641 C CA . ILE A 1 83 ? -16.566 -2.399 33.877 1.00 84.44 83 ILE A CA 1
ATOM 642 C C . ILE A 1 83 ? -15.579 -2.962 34.894 1.00 84.44 83 ILE A C 1
ATOM 644 O O . ILE A 1 83 ? -15.985 -3.572 35.883 1.00 84.44 83 ILE A O 1
ATOM 648 N N . ILE A 1 84 ? -14.287 -2.769 34.640 1.00 86.00 84 ILE A N 1
ATOM 649 C CA . ILE A 1 84 ? -13.206 -3.260 35.494 1.00 86.00 84 ILE A CA 1
ATOM 650 C C . ILE A 1 84 ? -12.516 -2.057 36.131 1.00 86.00 84 ILE A C 1
ATOM 652 O O . ILE A 1 84 ? -12.130 -1.116 35.435 1.00 86.00 84 ILE A O 1
ATOM 656 N N . ASN A 1 85 ? -12.334 -2.105 37.448 1.00 81.12 85 ASN A N 1
ATOM 657 C CA . ASN A 1 85 ? -11.579 -1.094 38.181 1.00 81.12 85 ASN A CA 1
ATOM 658 C C . ASN A 1 85 ? -10.097 -1.463 38.144 1.00 81.12 85 ASN A C 1
ATOM 660 O O . ASN A 1 85 ? -9.712 -2.528 38.630 1.00 81.12 85 ASN A O 1
ATOM 664 N N . VAL A 1 86 ? -9.277 -0.586 37.577 1.00 77.38 86 VAL A N 1
ATOM 665 C CA . VAL A 1 86 ? -7.821 -0.732 37.509 1.00 77.38 86 VAL A CA 1
ATOM 666 C C . VAL A 1 86 ? -7.177 0.372 38.338 1.00 77.38 86 VAL A C 1
ATOM 668 O O . VAL A 1 86 ? -7.540 1.545 38.215 1.00 77.38 86 VAL A O 1
ATOM 671 N N . GLN A 1 87 ? -6.270 -0.046 39.219 1.00 66.19 87 GLN A N 1
ATOM 672 C CA . GLN A 1 87 ? -5.498 0.816 40.112 1.00 66.19 87 GLN A CA 1
ATOM 673 C C . GLN A 1 87 ? -4.300 1.426 39.389 1.00 66.19 87 GLN A C 1
ATOM 675 O O . GLN A 1 87 ? -3.683 0.700 38.574 1.00 66.19 87 GLN A O 1
#